Protein AF-A0A1G6F994-F1 (afdb_monomer_lite)

Radius of gyration: 18.44 Å; chains: 1; bounding box: 29×24×58 Å

Secondary structure (DSSP, 8-state):
--------SS---SS-----------HHHHHHHHHHHHHTT--HHHHHHHHHHHHHT-

Sequence (58 aa):
MAENKRKVGHPFSDNPKKNPVTIRLTSDDYSKLKEYAEEHSMTMTQVIMEGIQLVYSK

pLDDT: mean 78.19, std 14.32, range [41.03, 93.56]

Structure (mmCIF, N/CA/C/O backbone):
data_AF-A0A1G6F994-F1
#
_entry.id   AF-A0A1G6F994-F1
#
loop_
_atom_site.group_PDB
_atom_site.id
_atom_site.type_symbol
_atom_site.label_atom_id
_atom_site.label_alt_id
_atom_site.label_comp_id
_atom_site.label_asym_id
_atom_site.label_entity_id
_atom_site.label_seq_id
_atom_site.pdbx_PDB_ins_code
_atom_site.Cartn_x
_atom_site.Cartn_y
_atom_site.Cartn_z
_atom_site.occupancy
_atom_site.B_iso_or_equiv
_atom_site.auth_seq_id
_atom_site.auth_comp_id
_atom_site.auth_asym_id
_atom_site.auth_atom_id
_atom_site.pdbx_PDB_model_num
ATOM 1 N N . MET A 1 1 ? 14.247 -14.965 -47.294 1.00 41.03 1 MET A N 1
ATOM 2 C CA . MET A 1 1 ? 13.548 -14.807 -46.001 1.00 41.03 1 MET A CA 1
ATOM 3 C C . MET A 1 1 ? 14.622 -14.609 -44.939 1.00 41.03 1 MET A C 1
ATOM 5 O O . MET A 1 1 ? 15.223 -15.583 -44.519 1.00 41.03 1 MET A O 1
ATOM 9 N N . ALA A 1 2 ? 14.983 -13.363 -44.625 1.00 44.31 2 ALA A N 1
ATOM 10 C CA . ALA A 1 2 ? 16.028 -13.066 -43.644 1.00 44.31 2 ALA A CA 1
ATOM 11 C C . ALA A 1 2 ? 15.359 -12.623 -42.340 1.00 44.31 2 ALA A C 1
ATOM 13 O O . ALA A 1 2 ? 14.859 -11.503 -42.237 1.00 44.31 2 ALA A O 1
ATOM 14 N N . GLU A 1 3 ? 15.299 -13.530 -41.368 1.00 47.84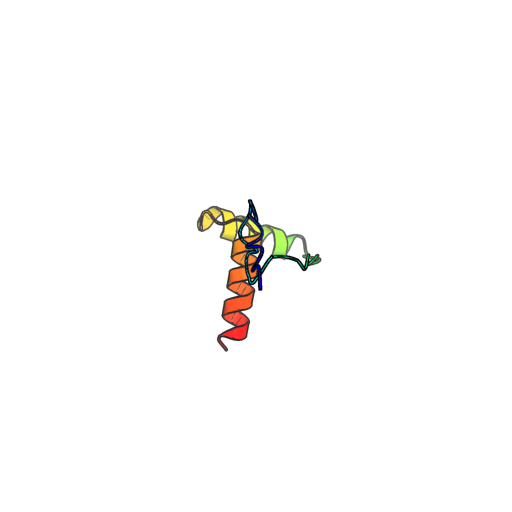 3 GLU A N 1
ATOM 15 C CA . GLU A 1 3 ? 14.824 -13.240 -40.020 1.00 47.84 3 GLU A CA 1
ATOM 16 C C . GLU A 1 3 ? 15.899 -12.423 -39.292 1.00 47.84 3 GLU A C 1
ATOM 18 O O . GLU A 1 3 ? 16.903 -12.943 -38.806 1.00 47.84 3 GLU A O 1
ATOM 23 N N . ASN A 1 4 ? 15.723 -11.103 -39.269 1.00 55.16 4 ASN A N 1
ATOM 24 C CA . ASN A 1 4 ? 16.583 -10.206 -38.510 1.00 55.16 4 ASN A CA 1
ATOM 25 C C . ASN A 1 4 ? 16.242 -10.339 -37.016 1.00 55.16 4 ASN A C 1
ATOM 27 O O . ASN A 1 4 ? 15.398 -9.606 -36.493 1.00 55.16 4 ASN A O 1
ATOM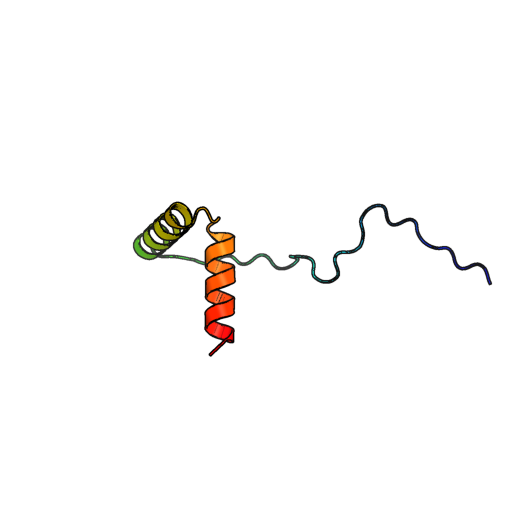 31 N N . LYS A 1 5 ? 16.888 -11.291 -36.328 1.00 56.53 5 LYS A N 1
ATOM 32 C CA . LYS A 1 5 ? 16.912 -11.361 -34.860 1.00 56.53 5 LYS A CA 1
ATOM 33 C C . LYS A 1 5 ? 17.510 -10.063 -34.320 1.00 56.53 5 LYS A C 1
ATOM 35 O O . LYS A 1 5 ? 18.727 -9.889 -34.259 1.00 56.53 5 LYS A O 1
ATOM 40 N N . ARG A 1 6 ? 16.633 -9.139 -33.925 1.00 56.34 6 ARG A N 1
ATOM 41 C CA . ARG A 1 6 ? 16.988 -7.916 -33.203 1.00 56.34 6 ARG A CA 1
ATOM 42 C C . ARG A 1 6 ? 17.779 -8.322 -31.957 1.00 56.34 6 ARG A C 1
ATOM 44 O O . ARG A 1 6 ? 17.239 -8.976 -31.069 1.00 56.34 6 ARG A O 1
ATOM 51 N N . LYS A 1 7 ? 19.059 -7.944 -31.895 1.00 59.97 7 LYS A N 1
ATOM 52 C CA . LYS A 1 7 ? 19.867 -8.005 -30.671 1.00 59.97 7 LYS A CA 1
ATOM 53 C C . LYS A 1 7 ? 19.291 -6.989 -29.685 1.00 59.97 7 LYS A C 1
ATOM 55 O O . LYS A 1 7 ? 19.676 -5.825 -29.686 1.00 59.97 7 LYS A O 1
ATOM 60 N N . VAL A 1 8 ? 18.299 -7.408 -28.910 1.00 63.72 8 VAL A N 1
ATOM 61 C CA . VAL A 1 8 ? 17.716 -6.592 -27.843 1.00 63.72 8 VAL A CA 1
ATOM 62 C C . VAL A 1 8 ? 18.648 -6.700 -26.641 1.00 63.72 8 VAL A C 1
ATOM 64 O O . VAL A 1 8 ? 18.767 -7.752 -26.025 1.00 63.72 8 VAL A O 1
ATOM 67 N N . GLY A 1 9 ? 19.404 -5.632 -26.377 1.00 66.19 9 GLY A N 1
ATOM 68 C CA . GLY A 1 9 ? 20.405 -5.605 -25.303 1.00 66.19 9 GLY A CA 1
ATOM 69 C C . GLY A 1 9 ? 19.806 -5.744 -23.899 1.00 66.19 9 GLY A C 1
ATOM 70 O O . GLY A 1 9 ? 20.492 -6.193 -22.990 1.00 66.19 9 GLY A O 1
ATOM 71 N N . HIS A 1 10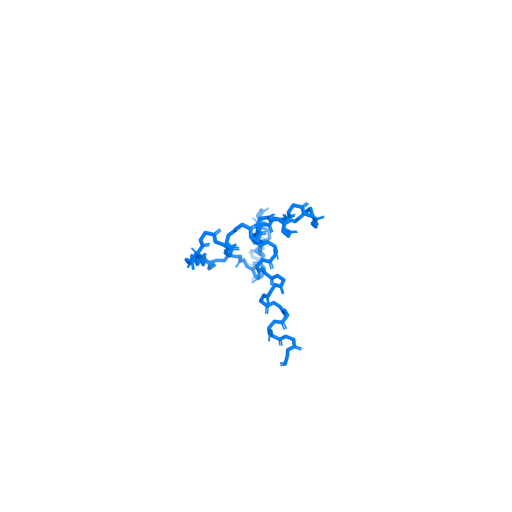 ? 18.520 -5.430 -23.729 1.00 64.38 10 HIS A N 1
ATOM 72 C CA . HIS A 1 10 ? 17.756 -5.763 -22.533 1.00 64.38 10 HIS A CA 1
ATOM 73 C C . HIS A 1 10 ? 16.620 -6.705 -22.947 1.00 64.38 10 HIS A C 1
ATOM 75 O O . HIS A 1 10 ? 15.850 -6.340 -23.843 1.00 64.38 10 HIS A O 1
ATOM 81 N N . PRO A 1 11 ? 16.503 -7.909 -22.358 1.00 66.62 11 PRO A N 1
ATOM 82 C CA . PRO A 1 11 ? 15.326 -8.734 -22.570 1.00 66.62 11 PRO A CA 1
ATOM 83 C C . PRO A 1 11 ? 14.104 -7.909 -22.172 1.00 66.62 11 PRO A C 1
ATOM 85 O O . PRO A 1 11 ? 14.064 -7.325 -21.089 1.00 66.62 11 PRO A O 1
ATOM 88 N N . PHE A 1 12 ? 13.119 -7.822 -23.064 1.00 59.97 12 PHE A N 1
ATOM 89 C CA . PHE A 1 12 ? 11.820 -7.275 -22.706 1.00 59.97 12 PHE A CA 1
ATOM 90 C C . PHE A 1 12 ? 11.290 -8.130 -21.553 1.00 59.97 12 PHE A C 1
ATOM 92 O O . PHE A 1 12 ? 10.913 -9.279 -21.759 1.00 59.97 12 PHE A O 1
ATOM 99 N N . SER A 1 13 ? 11.347 -7.606 -20.328 1.00 61.47 13 SER A N 1
ATOM 100 C CA . SER A 1 13 ? 10.673 -8.241 -19.200 1.00 61.47 13 SER A CA 1
ATOM 101 C C . SER A 1 13 ? 9.194 -8.302 -19.564 1.00 61.47 13 SER A C 1
ATOM 103 O O . SER A 1 13 ? 8.610 -7.262 -19.856 1.00 61.47 13 SER A O 1
ATOM 105 N N . ASP A 1 14 ? 8.628 -9.507 -19.605 1.00 62.78 14 ASP A N 1
ATOM 106 C CA . ASP A 1 14 ? 7.268 -9.775 -20.096 1.00 62.78 14 ASP A CA 1
ATOM 107 C C . ASP A 1 14 ? 6.199 -9.030 -19.272 1.00 62.78 14 ASP A C 1
ATOM 109 O O . ASP A 1 14 ? 5.215 -8.529 -19.810 1.00 62.78 14 ASP A O 1
ATOM 113 N N . ASN A 1 15 ? 6.478 -8.804 -17.980 1.00 62.38 15 ASN A N 1
ATOM 114 C CA . ASN A 1 15 ? 5.653 -7.997 -17.084 1.00 62.38 15 ASN A CA 1
ATOM 115 C C . ASN A 1 15 ? 6.440 -6.817 -16.477 1.00 62.38 15 ASN A C 1
ATOM 117 O O . ASN A 1 15 ? 6.867 -6.858 -15.319 1.00 62.38 15 ASN A O 1
ATOM 121 N N . PRO A 1 16 ? 6.685 -5.753 -17.253 1.00 65.38 16 PRO A N 1
ATOM 122 C CA . PRO A 1 16 ? 7.368 -4.573 -16.748 1.00 65.38 16 PRO A CA 1
ATOM 123 C C . PRO A 1 16 ? 6.442 -3.824 -15.782 1.00 65.38 16 PRO A C 1
ATOM 125 O O . PRO A 1 16 ? 5.248 -3.683 -16.048 1.00 65.38 16 PRO A O 1
ATOM 128 N N . LYS A 1 17 ? 6.994 -3.305 -14.675 1.00 68.06 17 LYS A N 1
ATOM 129 C CA . LYS A 1 17 ? 6.289 -2.441 -13.708 1.00 68.06 17 LYS A CA 1
ATOM 130 C C . LYS A 1 17 ? 5.958 -1.085 -14.355 1.00 68.06 17 LYS A C 1
ATOM 132 O O . LYS A 1 17 ? 6.569 -0.069 -14.046 1.00 68.06 17 LYS A O 1
ATOM 137 N N . LYS A 1 18 ? 5.041 -1.092 -15.324 1.00 72.56 18 LYS A N 1
ATOM 138 C CA . LYS A 1 18 ? 4.645 0.060 -16.149 1.00 72.56 18 LYS A CA 1
ATOM 139 C C . LYS A 1 18 ? 3.662 0.987 -15.440 1.00 72.56 18 LYS A C 1
ATOM 141 O O . LYS A 1 18 ? 3.507 2.128 -15.859 1.00 72.56 18 LYS A O 1
ATOM 146 N N . ASN A 1 19 ? 3.010 0.506 -14.384 1.00 76.19 19 ASN A N 1
ATOM 147 C CA . ASN A 1 19 ? 1.880 1.182 -13.765 1.00 76.19 19 ASN A CA 1
ATOM 148 C C . ASN A 1 19 ? 2.297 1.710 -12.383 1.00 76.19 19 ASN A C 1
ATOM 150 O O . ASN A 1 19 ? 2.341 0.925 -11.432 1.00 76.19 19 ASN A O 1
ATOM 154 N N . PRO A 1 20 ? 2.634 3.006 -12.248 1.00 78.44 20 PRO A N 1
ATOM 155 C CA . PRO A 1 20 ? 2.843 3.609 -10.939 1.00 78.44 20 PRO A CA 1
ATOM 156 C C . PRO A 1 20 ? 1.503 3.735 -10.204 1.00 78.44 20 PRO A C 1
ATOM 158 O O . PRO A 1 20 ? 0.490 4.105 -10.796 1.00 78.44 20 PRO A O 1
ATOM 161 N N . VAL A 1 21 ? 1.505 3.449 -8.903 1.00 80.19 21 VAL A N 1
ATOM 162 C CA . VAL A 1 21 ? 0.347 3.635 -8.021 1.00 80.19 21 VAL A CA 1
ATOM 163 C C . VAL A 1 21 ? 0.743 4.611 -6.921 1.00 80.19 21 VAL A C 1
ATOM 165 O O . VAL A 1 21 ? 1.772 4.436 -6.271 1.00 80.19 21 VAL A O 1
ATOM 168 N N . THR A 1 22 ? -0.073 5.642 -6.708 1.00 83.06 22 THR A N 1
ATOM 169 C CA . THR A 1 22 ? 0.075 6.579 -5.590 1.00 83.06 22 THR A CA 1
ATOM 170 C C . THR A 1 22 ? -1.061 6.341 -4.606 1.00 83.06 22 THR A C 1
ATOM 172 O O . THR A 1 22 ? -2.227 6.487 -4.962 1.00 83.06 22 THR A O 1
ATOM 175 N N . ILE A 1 23 ? -0.722 5.977 -3.370 1.00 85.00 23 ILE A N 1
ATOM 176 C CA . ILE A 1 23 ? -1.684 5.700 -2.299 1.00 85.00 23 ILE A CA 1
ATOM 177 C C . ILE A 1 23 ? -1.556 6.807 -1.256 1.00 85.00 23 ILE A C 1
ATOM 179 O O . ILE A 1 23 ? -0.446 7.160 -0.859 1.00 85.00 23 ILE A O 1
ATOM 183 N N . ARG A 1 24 ? -2.687 7.371 -0.821 1.00 88.56 24 ARG A N 1
ATOM 184 C CA . ARG A 1 24 ? -2.722 8.287 0.323 1.00 88.56 24 ARG A CA 1
ATOM 185 C C . ARG A 1 24 ? -2.960 7.469 1.581 1.00 88.56 24 ARG A C 1
ATOM 187 O O . ARG A 1 24 ? -3.977 6.793 1.681 1.00 88.56 24 ARG A O 1
ATOM 194 N N . LEU A 1 25 ? -2.016 7.542 2.506 1.00 86.06 25 LEU A N 1
ATOM 195 C CA . LEU A 1 25 ? -2.075 6.882 3.804 1.00 86.06 25 LEU A CA 1
ATOM 196 C C . LEU A 1 25 ? -2.277 7.938 4.888 1.00 86.06 25 LEU A C 1
ATOM 198 O O . LEU A 1 25 ? -1.848 9.086 4.728 1.00 86.06 25 LEU A O 1
ATOM 202 N N . THR A 1 26 ? -2.920 7.556 5.987 1.00 91.19 26 THR A N 1
ATOM 203 C CA . THR A 1 26 ? -2.877 8.373 7.201 1.00 91.19 26 THR A CA 1
ATOM 204 C C . THR A 1 26 ? -1.497 8.244 7.854 1.00 91.19 26 THR A C 1
ATOM 206 O O . THR A 1 26 ? -0.732 7.327 7.544 1.00 91.19 26 THR A O 1
ATOM 209 N N . SER A 1 27 ? -1.154 9.155 8.765 1.00 90.12 27 SER A N 1
ATOM 210 C CA . SER A 1 27 ? 0.122 9.096 9.494 1.00 90.12 27 SER A CA 1
ATOM 211 C C . SER A 1 27 ? 0.291 7.792 10.286 1.00 90.12 27 SER A C 1
ATOM 213 O O . SER A 1 27 ? 1.408 7.295 10.427 1.00 90.12 27 SER A O 1
ATOM 215 N N . ASP A 1 28 ? -0.818 7.235 10.777 1.00 91.62 28 ASP A N 1
ATOM 216 C CA . ASP A 1 28 ? -0.856 5.986 11.539 1.00 91.62 28 ASP A CA 1
ATOM 217 C C . ASP A 1 28 ? -0.576 4.775 10.634 1.00 91.62 28 ASP A C 1
ATOM 219 O O . ASP A 1 28 ? 0.327 3.986 10.911 1.00 91.62 28 ASP A O 1
ATOM 223 N N . ASP A 1 29 ? -1.255 4.695 9.483 1.00 87.44 29 ASP A N 1
ATOM 224 C CA . ASP A 1 29 ? -1.034 3.632 8.493 1.00 87.44 29 ASP A CA 1
ATOM 225 C C . ASP A 1 29 ? 0.396 3.651 7.938 1.00 87.44 29 ASP A C 1
ATOM 227 O O . ASP A 1 29 ? 1.012 2.602 7.757 1.00 87.44 29 ASP A O 1
ATOM 231 N N . TYR A 1 30 ? 0.948 4.843 7.683 1.00 89.31 30 TYR A N 1
ATOM 232 C CA . TYR A 1 30 ? 2.326 4.982 7.213 1.00 89.31 30 TYR A CA 1
ATOM 233 C C . TYR A 1 30 ? 3.340 4.494 8.252 1.00 89.31 30 TYR A C 1
ATOM 235 O O . TYR A 1 30 ? 4.316 3.839 7.889 1.00 89.31 30 TYR A O 1
ATOM 243 N N . SER A 1 31 ? 3.103 4.791 9.533 1.00 91.50 31 SER A N 1
ATOM 244 C CA . SER A 1 31 ? 3.979 4.362 10.629 1.00 91.50 31 SER A CA 1
ATOM 245 C C . SER A 1 31 ? 3.962 2.844 10.765 1.00 91.50 31 SER A C 1
ATOM 247 O O . SER A 1 31 ? 5.017 2.225 10.680 1.00 91.50 31 SER A O 1
ATOM 249 N N . LYS A 1 32 ? 2.770 2.237 10.794 1.00 90.19 32 LYS A N 1
ATOM 250 C CA . LYS A 1 32 ? 2.610 0.775 10.811 1.00 90.19 32 LYS A CA 1
ATOM 251 C C . LYS A 1 32 ? 3.277 0.101 9.616 1.00 90.19 32 LYS A C 1
ATOM 253 O O . LYS A 1 32 ? 3.966 -0.904 9.772 1.00 90.19 32 LYS A O 1
ATOM 258 N N . LEU A 1 33 ? 3.100 0.661 8.416 1.00 88.56 33 LEU A N 1
ATOM 259 C CA . LEU A 1 33 ? 3.727 0.138 7.203 1.00 88.56 33 LEU A CA 1
ATOM 260 C C . LEU A 1 33 ? 5.257 0.223 7.280 1.00 88.56 33 LEU A C 1
ATOM 262 O O . LEU A 1 33 ? 5.946 -0.691 6.829 1.00 88.56 33 LEU A O 1
ATOM 266 N N . LYS A 1 34 ? 5.786 1.318 7.836 1.00 89.81 34 LYS A N 1
ATOM 267 C CA . LYS A 1 34 ? 7.223 1.508 8.036 1.00 89.81 34 LYS A CA 1
ATOM 268 C C . LYS A 1 34 ? 7.779 0.510 9.045 1.00 89.81 34 LYS A C 1
ATOM 270 O O . LYS A 1 34 ? 8.762 -0.146 8.731 1.00 89.81 34 LYS A O 1
ATOM 275 N N . GLU A 1 35 ? 7.132 0.365 10.196 1.00 92.31 35 GLU A N 1
ATOM 276 C CA . GLU A 1 35 ? 7.548 -0.562 11.252 1.00 92.31 35 GLU A CA 1
ATOM 277 C C . GLU A 1 35 ? 7.568 -2.007 10.746 1.00 92.31 35 GLU A C 1
ATOM 279 O O . GLU A 1 35 ? 8.574 -2.694 10.902 1.00 92.31 35 GLU A O 1
ATOM 284 N N . TYR A 1 36 ? 6.519 -2.438 10.039 1.00 90.75 36 TYR A N 1
ATOM 285 C CA . TYR A 1 36 ? 6.466 -3.775 9.444 1.00 90.75 36 TYR A CA 1
ATOM 286 C C . TYR A 1 36 ? 7.559 -3.980 8.384 1.00 90.75 36 TYR A C 1
ATOM 288 O O . TYR A 1 36 ? 8.202 -5.026 8.323 1.00 90.75 36 TYR A O 1
ATOM 296 N N . ALA A 1 37 ? 7.811 -2.970 7.548 1.00 90.75 37 ALA A N 1
ATOM 297 C CA . ALA A 1 37 ? 8.883 -3.024 6.560 1.00 90.75 37 ALA A CA 1
ATOM 298 C C . ALA A 1 37 ? 10.268 -3.150 7.223 1.00 90.75 37 ALA A C 1
ATOM 300 O O . ALA A 1 37 ? 11.094 -3.943 6.768 1.00 90.75 37 ALA A O 1
ATOM 301 N N . GLU A 1 38 ? 10.511 -2.407 8.307 1.00 91.44 38 GLU A N 1
ATOM 302 C CA . GLU A 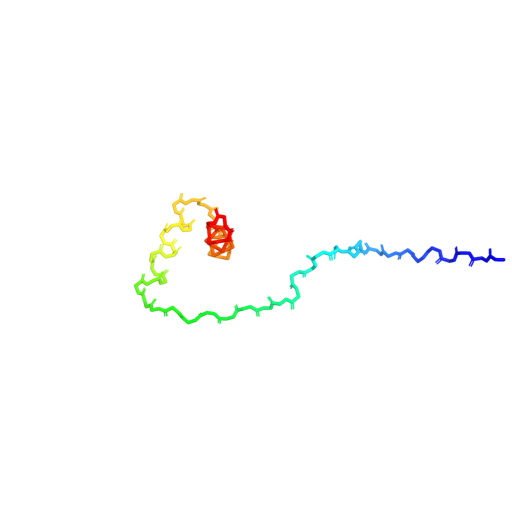1 38 ? 11.760 -2.456 9.075 1.00 91.44 38 GLU A CA 1
ATOM 303 C C . GLU A 1 38 ? 11.937 -3.807 9.787 1.00 91.44 38 GLU A C 1
ATOM 305 O O . GLU A 1 38 ? 13.011 -4.401 9.693 1.00 91.44 38 GLU A O 1
ATOM 310 N N . GLU A 1 39 ? 10.882 -4.336 10.412 1.00 93.56 39 GLU A N 1
ATOM 311 C CA . GLU A 1 39 ? 10.893 -5.639 11.091 1.00 93.56 39 GLU A CA 1
ATOM 312 C C . GLU A 1 39 ? 11.195 -6.794 10.123 1.00 93.56 39 GLU A C 1
ATOM 314 O O . GLU A 1 39 ? 12.019 -7.663 10.413 1.00 93.56 39 GLU A O 1
ATOM 319 N N . HIS A 1 40 ? 10.595 -6.769 8.931 1.00 89.19 40 HIS A N 1
ATOM 320 C CA . HIS A 1 40 ? 10.753 -7.821 7.925 1.00 89.19 40 HIS A CA 1
ATOM 321 C C . HIS A 1 40 ? 11.922 -7.585 6.950 1.00 89.19 40 HIS A C 1
ATOM 323 O O . HIS A 1 40 ? 12.116 -8.377 6.026 1.00 89.19 40 HIS A O 1
ATOM 329 N N . SER A 1 41 ? 12.719 -6.519 7.131 1.00 88.81 41 SER A N 1
ATOM 330 C CA . SER A 1 41 ? 13.790 -6.114 6.196 1.00 88.81 41 SER A CA 1
ATOM 331 C C . SER A 1 41 ? 13.311 -5.994 4.739 1.00 88.81 41 SER A C 1
ATOM 333 O O . SER A 1 41 ? 14.027 -6.315 3.786 1.00 88.81 41 SER A O 1
ATOM 335 N N . MET A 1 42 ? 12.077 -5.529 4.561 1.00 88.56 42 MET A N 1
ATOM 336 C CA . MET A 1 42 ? 11.442 -5.324 3.264 1.00 88.56 42 MET A CA 1
ATOM 337 C C . MET A 1 42 ? 11.322 -3.833 2.959 1.00 88.56 42 MET A C 1
ATOM 339 O O . MET A 1 42 ? 11.366 -2.977 3.834 1.00 88.56 42 MET A O 1
ATOM 343 N N . THR A 1 43 ? 11.148 -3.488 1.685 1.00 87.88 43 THR A N 1
ATOM 344 C CA . THR A 1 43 ? 10.774 -2.115 1.325 1.00 87.88 43 THR A CA 1
ATOM 345 C C . THR A 1 43 ? 9.265 -1.945 1.455 1.00 87.88 43 THR A C 1
ATOM 347 O O . THR A 1 43 ? 8.514 -2.883 1.198 1.00 87.88 43 THR A O 1
ATOM 350 N N . MET A 1 44 ? 8.795 -0.735 1.770 1.00 85.50 44 MET A N 1
ATOM 351 C CA . MET A 1 44 ? 7.357 -0.417 1.833 1.00 85.50 44 MET A CA 1
ATOM 352 C C . MET A 1 44 ? 6.590 -0.906 0.597 1.00 85.50 44 MET A C 1
ATOM 354 O O . MET A 1 44 ? 5.495 -1.445 0.706 1.00 85.50 44 MET A O 1
ATOM 358 N N . THR A 1 45 ? 7.191 -0.778 -0.590 1.00 85.69 45 THR A N 1
ATOM 359 C CA . THR A 1 45 ? 6.620 -1.291 -1.838 1.00 85.69 45 THR A CA 1
ATOM 360 C C . THR A 1 45 ? 6.449 -2.808 -1.825 1.00 85.69 45 THR A C 1
ATOM 362 O O . THR A 1 45 ? 5.430 -3.289 -2.305 1.00 85.69 45 THR A O 1
ATOM 365 N N . GLN A 1 46 ? 7.412 -3.569 -1.296 1.00 86.81 46 GLN A N 1
ATOM 366 C CA . GLN A 1 46 ? 7.296 -5.027 -1.189 1.00 86.81 46 GLN A CA 1
ATOM 367 C C . GLN A 1 46 ? 6.193 -5.428 -0.213 1.00 86.81 46 GLN A C 1
ATOM 369 O O . GLN A 1 46 ? 5.375 -6.271 -0.561 1.00 86.81 46 GLN A O 1
ATOM 374 N N . VAL A 1 47 ? 6.100 -4.749 0.932 1.00 89.31 47 VAL A N 1
ATOM 375 C CA . VAL A 1 47 ? 5.024 -4.970 1.909 1.00 89.31 47 VAL A CA 1
ATOM 376 C C . VAL A 1 47 ? 3.650 -4.694 1.290 1.00 89.31 47 VAL A C 1
ATOM 378 O O . VAL A 1 47 ? 2.737 -5.504 1.416 1.00 89.31 47 VAL A O 1
ATOM 381 N N . ILE A 1 48 ? 3.496 -3.590 0.549 1.00 88.00 48 ILE A N 1
ATOM 382 C CA . ILE A 1 48 ? 2.242 -3.288 -0.161 1.00 88.00 48 ILE A CA 1
ATOM 383 C C . ILE A 1 48 ? 1.949 -4.350 -1.230 1.00 88.00 48 ILE A C 1
ATOM 385 O O . ILE A 1 48 ? 0.805 -4.777 -1.370 1.00 88.00 48 ILE A O 1
ATOM 389 N N . MET A 1 49 ? 2.958 -4.789 -1.990 1.00 87.25 49 MET A N 1
ATOM 390 C CA . MET A 1 49 ? 2.787 -5.842 -2.996 1.00 87.25 49 MET A CA 1
ATOM 391 C C . MET A 1 4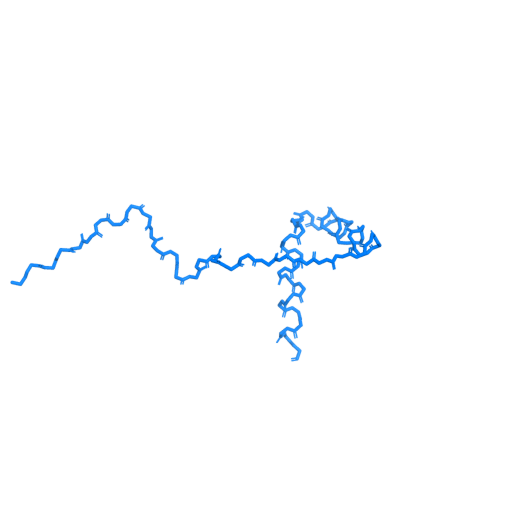9 ? 2.336 -7.164 -2.363 1.00 87.25 49 MET A C 1
ATOM 393 O O . MET A 1 49 ? 1.442 -7.809 -2.908 1.00 87.25 49 MET A O 1
ATOM 397 N N . GLU A 1 50 ? 2.899 -7.539 -1.214 1.00 88.50 50 GLU A N 1
ATOM 398 C CA . GLU A 1 50 ? 2.486 -8.713 -0.441 1.00 88.50 50 GLU A CA 1
ATOM 399 C C . GLU A 1 50 ? 1.052 -8.559 0.079 1.00 88.50 50 GLU A C 1
ATOM 401 O O . GLU A 1 50 ? 0.225 -9.444 -0.134 1.00 88.50 50 GLU A O 1
ATOM 406 N N . GLY A 1 51 ? 0.708 -7.395 0.638 1.00 87.81 51 GLY A N 1
ATOM 407 C CA . GLY A 1 51 ? -0.660 -7.075 1.051 1.00 87.81 51 GLY A CA 1
ATOM 408 C C . GLY A 1 51 ? -1.674 -7.225 -0.087 1.00 87.81 51 GLY A C 1
ATOM 409 O O . GLY A 1 51 ? -2.755 -7.777 0.114 1.00 87.81 51 GLY A O 1
ATOM 410 N N . ILE A 1 52 ? -1.312 -6.815 -1.307 1.00 87.31 52 ILE A N 1
ATOM 411 C CA . ILE A 1 52 ? -2.145 -7.028 -2.498 1.00 87.31 52 ILE A CA 1
ATOM 412 C C . ILE A 1 52 ? -2.304 -8.532 -2.781 1.00 87.31 52 ILE A C 1
ATOM 414 O O . ILE A 1 52 ? -3.430 -8.985 -2.975 1.00 87.31 52 ILE A O 1
ATOM 418 N N . GLN A 1 53 ? -1.219 -9.317 -2.773 1.00 86.31 53 GLN A N 1
ATOM 419 C CA . GLN A 1 53 ? -1.289 -10.774 -2.984 1.00 86.31 53 GLN A CA 1
ATOM 420 C C . GLN A 1 53 ? -2.182 -11.469 -1.944 1.00 86.31 53 GLN A C 1
ATOM 422 O O . GLN A 1 53 ? -2.978 -12.330 -2.310 1.00 86.31 53 GLN A O 1
ATOM 427 N N . LEU A 1 54 ? -2.112 -11.057 -0.674 1.00 88.38 54 LEU A N 1
ATOM 428 C CA . LEU A 1 54 ? -2.955 -11.590 0.402 1.00 88.38 54 LEU A CA 1
ATOM 429 C C . LEU A 1 54 ? -4.448 -11.320 0.169 1.00 88.38 54 LEU A C 1
ATOM 431 O O . LEU A 1 54 ? -5.274 -12.188 0.441 1.00 88.38 54 LEU A O 1
ATOM 435 N N . VAL A 1 55 ? -4.804 -10.143 -0.360 1.00 87.38 55 VAL A N 1
ATOM 436 C CA . VAL A 1 55 ? -6.198 -9.809 -0.704 1.00 87.38 55 VAL A CA 1
ATOM 437 C C . VAL A 1 55 ? -6.704 -10.641 -1.885 1.00 87.38 55 VAL A C 1
ATOM 439 O O . VAL A 1 55 ? -7.852 -11.072 -1.862 1.00 87.38 55 VAL A O 1
ATOM 442 N N . TYR A 1 56 ? -5.864 -10.889 -2.896 1.00 79.81 56 TYR A N 1
ATOM 443 C CA . TYR A 1 56 ? -6.215 -11.743 -4.041 1.00 79.81 56 TYR A CA 1
ATOM 444 C C . TYR A 1 56 ? -6.232 -13.241 -3.709 1.00 79.81 56 TYR A C 1
ATOM 446 O O . TYR A 1 56 ? -6.857 -14.012 -4.429 1.00 79.81 56 TYR A O 1
ATOM 454 N N . SER A 1 57 ? -5.561 -13.659 -2.635 1.00 79.12 57 SER A N 1
ATOM 455 C CA . SER A 1 57 ? -5.536 -15.049 -2.162 1.00 79.12 57 SER A CA 1
ATOM 456 C C . SER A 1 57 ? -6.799 -15.451 -1.378 1.00 79.12 57 SER A C 1
ATO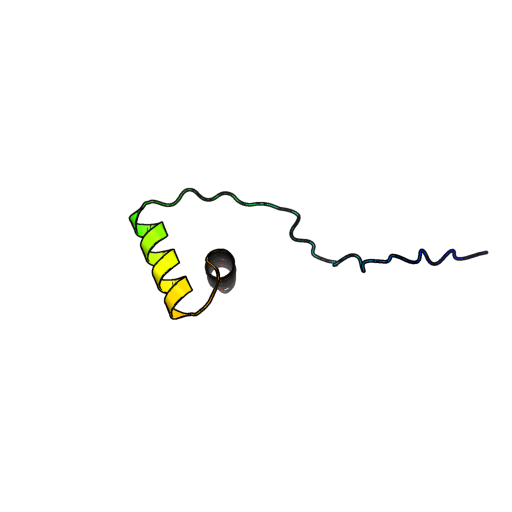M 458 O O . SER A 1 57 ? -6.806 -16.508 -0.741 1.00 79.12 57 SER A O 1
ATOM 460 N N . LYS A 1 58 ? -7.832 -14.603 -1.377 1.00 52.38 58 LYS A N 1
ATOM 461 C CA . LYS A 1 58 ? -9.040 -14.728 -0.560 1.00 52.38 58 LYS A CA 1
ATOM 462 C C . LYS A 1 58 ? -10.254 -15.183 -1.363 1.00 52.38 58 LYS A C 1
ATOM 464 O O . LYS A 1 58 ? -10.359 -14.799 -2.547 1.00 52.38 58 LYS A O 1
#

Foldseek 3Di:
DDDPPPPPVDPPPPDDPPDDDDDDDDPVRVVVLVVVCVVVVHDSVVSVVVVVVVVVVD